Protein AF-A0A0A9EXY0-F1 (afdb_monomer_lite)

Sequence (105 aa):
MLKIFKNHDDDASILDDFDFYEEREKALQENKARQHQQHQPSSIVVEPKKPLAVPTDLVGHITKSFAQAVRLGEAKAVSPSAEKVPGGDSSIPVKPVEVKESGLS

InterPro domains:
  IPR045168 YTH domain containing protein [PTHR12357] (1-74)

Radius of gyration: 30.47 Å; chains: 1; bounding box: 77×57×63 Å

pLDDT: mean 70.16, std 22.27, range [31.17, 98.44]

Organism: Arundo donax (NCBI:txid35708)

Structure (mmCIF, N/CA/C/O backbone):
data_AF-A0A0A9EXY0-F1
#
_entry.id   AF-A0A0A9EXY0-F1
#
loop_
_atom_site.group_PDB
_atom_site.id
_atom_site.type_symbol
_atom_site.label_atom_id
_atom_site.label_alt_id
_atom_site.label_comp_id
_atom_site.label_asym_id
_atom_site.label_entity_id
_atom_site.label_seq_id
_atom_site.pdbx_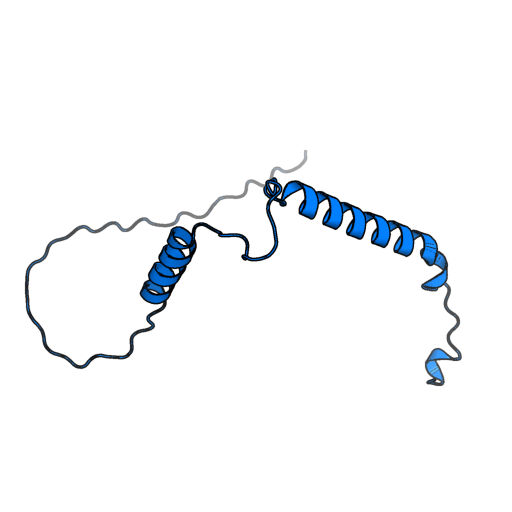PDB_ins_code
_atom_site.Cartn_x
_atom_site.Cartn_y
_atom_site.Cartn_z
_atom_site.occupancy
_atom_site.B_iso_or_equiv
_atom_site.auth_seq_id
_atom_site.auth_comp_id
_atom_site.auth_asym_id
_atom_site.auth_atom_id
_atom_site.pdbx_PDB_model_num
ATOM 1 N N . MET A 1 1 ? 12.772 -21.634 -6.472 1.00 81.31 1 MET A N 1
ATOM 2 C CA . MET A 1 1 ? 12.449 -20.413 -7.241 1.00 81.31 1 MET A CA 1
ATOM 3 C C . MET A 1 1 ? 12.268 -20.775 -8.701 1.00 81.31 1 MET A C 1
ATOM 5 O O . MET A 1 1 ? 13.142 -21.433 -9.258 1.00 81.31 1 MET A O 1
ATOM 9 N N . LEU A 1 2 ? 11.124 -20.422 -9.291 1.00 91.75 2 LEU A N 1
ATOM 10 C CA . LEU A 1 2 ? 10.851 -20.706 -10.702 1.00 91.75 2 LEU A CA 1
ATOM 11 C C . LEU A 1 2 ? 11.703 -19.792 -11.590 1.00 91.75 2 LEU A C 1
ATOM 13 O O . LEU A 1 2 ? 11.934 -18.636 -11.244 1.00 91.75 2 LEU A O 1
ATOM 17 N N . LYS A 1 3 ? 12.147 -20.305 -12.745 1.00 91.06 3 LYS A N 1
ATOM 18 C CA . LYS A 1 3 ? 12.988 -19.547 -13.693 1.00 91.06 3 LYS A CA 1
ATOM 19 C C . LYS A 1 3 ? 12.325 -18.245 -14.157 1.00 91.06 3 LYS A C 1
ATOM 21 O O . LYS A 1 3 ? 13.023 -17.263 -14.354 1.00 91.06 3 LYS A O 1
ATOM 26 N N . ILE A 1 4 ? 10.994 -18.240 -14.260 1.00 89.25 4 ILE A N 1
ATOM 27 C CA . ILE A 1 4 ? 10.200 -17.065 -14.642 1.00 89.25 4 ILE A CA 1
ATOM 28 C C . ILE A 1 4 ? 10.338 -15.899 -13.653 1.00 89.25 4 ILE A C 1
ATOM 30 O O . ILE A 1 4 ? 10.441 -14.768 -14.091 1.00 89.25 4 ILE A O 1
ATOM 34 N N . PHE A 1 5 ? 10.429 -16.166 -12.346 1.00 88.31 5 PHE A N 1
ATOM 35 C CA . PHE A 1 5 ? 10.607 -15.120 -11.330 1.00 88.31 5 PHE A CA 1
ATOM 36 C C . PHE A 1 5 ? 12.067 -14.700 -11.168 1.00 88.31 5 PHE A C 1
ATOM 38 O O . PHE A 1 5 ? 12.354 -13.643 -10.632 1.00 88.31 5 PHE A O 1
ATOM 45 N N . LYS A 1 6 ? 13.010 -15.553 -11.580 1.00 87.81 6 LYS A N 1
ATOM 46 C CA . LYS A 1 6 ? 14.443 -15.279 -11.427 1.00 87.81 6 LYS A CA 1
ATOM 47 C C . LYS A 1 6 ? 14.980 -14.329 -12.502 1.00 87.81 6 LYS A C 1
ATOM 49 O O . LYS A 1 6 ? 15.981 -13.668 -12.268 1.00 87.81 6 LYS A O 1
ATOM 54 N N . ASN A 1 7 ? 14.339 -14.316 -13.667 1.00 87.56 7 ASN A N 1
ATOM 55 C CA . ASN A 1 7 ? 14.767 -13.544 -14.831 1.00 87.56 7 ASN A CA 1
ATOM 56 C C . ASN A 1 7 ? 13.821 -12.364 -15.123 1.00 87.56 7 ASN A C 1
ATOM 58 O O . ASN A 1 7 ? 13.867 -11.823 -16.224 1.00 87.56 7 ASN A O 1
ATOM 62 N N . HIS A 1 8 ? 12.916 -12.040 -14.198 1.00 91.00 8 HIS A N 1
ATOM 63 C CA . HIS A 1 8 ? 12.029 -10.895 -14.339 1.00 91.00 8 HIS A CA 1
ATOM 64 C C . HIS A 1 8 ? 12.765 -9.647 -13.860 1.00 91.00 8 HIS A C 1
ATOM 66 O O . HIS A 1 8 ? 13.216 -9.620 -12.716 1.00 91.00 8 HIS A O 1
ATOM 72 N N . ASP A 1 9 ? 12.899 -8.658 -14.740 1.00 87.81 9 ASP A N 1
ATOM 73 C CA . ASP A 1 9 ? 13.231 -7.295 -14.336 1.00 87.81 9 ASP A CA 1
ATOM 74 C C . ASP A 1 9 ? 11.919 -6.583 -14.009 1.00 87.81 9 ASP A C 1
ATOM 76 O O . ASP A 1 9 ? 11.040 -6.470 -14.869 1.00 87.81 9 ASP A O 1
ATOM 80 N N . ASP A 1 10 ? 11.790 -6.175 -12.750 1.00 89.62 10 ASP A N 1
ATOM 81 C CA . ASP A 1 10 ? 10.644 -5.449 -12.219 1.00 89.62 10 ASP A CA 1
ATOM 82 C C . ASP A 1 10 ? 11.004 -3.967 -12.072 1.00 89.62 10 ASP A C 1
ATOM 84 O O . ASP A 1 10 ? 12.003 -3.626 -11.438 1.00 89.62 10 ASP A O 1
ATOM 88 N N . ASP A 1 11 ? 10.168 -3.085 -12.625 1.00 92.88 11 ASP A N 1
ATOM 89 C CA . ASP A 1 11 ? 10.319 -1.627 -12.486 1.00 92.88 11 ASP A CA 1
ATOM 90 C C . ASP A 1 11 ? 9.956 -1.131 -11.076 1.00 92.88 11 ASP A C 1
ATOM 92 O O . ASP A 1 11 ? 10.333 -0.028 -10.680 1.00 92.88 11 ASP A O 1
ATOM 96 N N . ALA A 1 12 ? 9.186 -1.932 -10.338 1.00 93.81 12 ALA A N 1
ATOM 97 C CA . ALA A 1 12 ? 8.736 -1.639 -8.990 1.00 93.81 12 ALA A CA 1
ATOM 98 C C . ALA A 1 12 ? 8.646 -2.924 -8.170 1.00 93.81 12 ALA A C 1
ATOM 100 O O . ALA A 1 12 ? 8.239 -3.984 -8.648 1.00 93.81 12 ALA A O 1
ATOM 101 N N . SER A 1 13 ? 8.983 -2.810 -6.900 1.00 94.12 13 SER A N 1
ATOM 102 C CA . SER A 1 13 ? 9.017 -3.888 -5.934 1.00 94.12 13 SER A CA 1
ATOM 103 C C . SER A 1 13 ? 8.279 -3.479 -4.665 1.00 94.12 13 SER A C 1
ATOM 105 O O . SER A 1 13 ? 8.129 -2.305 -4.340 1.00 94.12 13 SER A O 1
ATOM 107 N N . ILE A 1 14 ? 7.866 -4.469 -3.875 1.00 95.25 14 ILE A N 1
ATOM 108 C CA . ILE A 1 14 ? 7.261 -4.215 -2.560 1.00 95.25 14 ILE A CA 1
ATOM 109 C C . ILE A 1 14 ? 8.199 -3.461 -1.603 1.00 95.25 14 ILE A C 1
ATOM 111 O O . ILE A 1 14 ? 7.745 -2.874 -0.624 1.00 95.25 14 ILE A O 1
ATOM 115 N N . LEU A 1 15 ? 9.508 -3.511 -1.864 1.00 96.44 15 LEU A N 1
ATOM 116 C CA . LEU A 1 15 ? 10.510 -2.851 -1.037 1.00 96.44 15 LEU A CA 1
ATOM 117 C C . LEU A 1 15 ? 10.508 -1.335 -1.246 1.00 96.44 15 LEU A C 1
ATOM 119 O O . LEU A 1 15 ? 10.871 -0.618 -0.319 1.00 96.44 15 LEU A O 1
ATOM 123 N N . ASP A 1 16 ? 10.062 -0.858 -2.411 1.00 97.50 16 ASP A N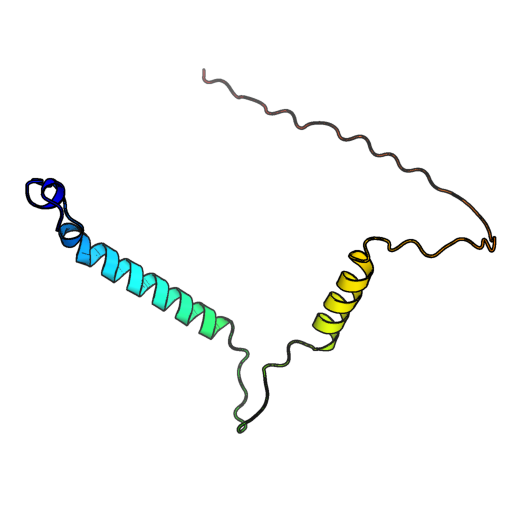 1
ATOM 124 C CA . ASP A 1 16 ? 10.023 0.573 -2.729 1.00 97.50 16 ASP A CA 1
ATOM 125 C C . ASP A 1 16 ? 8.986 1.321 -1.877 1.00 97.50 16 ASP A C 1
ATOM 127 O O . ASP A 1 16 ? 9.189 2.478 -1.521 1.00 97.50 16 ASP A O 1
ATOM 131 N N . ASP A 1 17 ? 7.919 0.630 -1.470 1.00 97.56 17 ASP A N 1
ATOM 132 C CA . ASP A 1 17 ? 6.820 1.177 -0.666 1.00 97.56 17 ASP A CA 1
ATOM 133 C C . ASP A 1 17 ? 6.859 0.705 0.801 1.00 97.56 17 ASP A C 1
ATOM 135 O O . ASP A 1 17 ? 5.846 0.757 1.505 1.00 97.56 17 ASP A O 1
ATOM 139 N N . PHE A 1 18 ? 7.998 0.195 1.284 1.00 98.19 18 PHE A N 1
ATOM 140 C CA . PHE A 1 18 ? 8.071 -0.427 2.612 1.00 98.19 18 PHE A CA 1
ATOM 141 C C . PHE A 1 18 ? 7.616 0.519 3.734 1.00 98.19 18 PHE A C 1
ATOM 143 O O . PHE A 1 18 ? 6.792 0.134 4.568 1.00 98.19 18 PHE A O 1
ATOM 150 N N . ASP A 1 19 ? 8.077 1.772 3.703 1.00 98.00 19 ASP A N 1
ATOM 151 C CA . ASP A 1 19 ? 7.713 2.795 4.689 1.00 98.00 19 ASP A CA 1
ATOM 152 C C . ASP A 1 19 ? 6.199 3.068 4.690 1.00 98.00 19 ASP A C 1
ATOM 154 O O . ASP A 1 19 ? 5.570 3.144 5.748 1.00 98.00 19 ASP A O 1
ATOM 158 N N . PHE A 1 20 ? 5.577 3.117 3.505 1.00 98.12 20 PHE A N 1
ATOM 159 C CA . PHE A 1 20 ? 4.133 3.316 3.369 1.00 98.12 20 PHE A CA 1
ATOM 160 C C . PHE A 1 20 ? 3.334 2.191 4.038 1.00 98.12 20 PHE A C 1
ATOM 162 O O . PHE A 1 20 ? 2.355 2.446 4.751 1.00 98.12 20 PHE A O 1
ATOM 169 N N . TYR A 1 21 ? 3.731 0.934 3.822 1.00 98.31 21 TYR A N 1
ATOM 170 C CA . TYR A 1 21 ? 3.050 -0.200 4.445 1.00 98.31 21 TYR A CA 1
ATOM 171 C C . TYR A 1 21 ? 3.266 -0.240 5.960 1.00 98.31 21 TYR A C 1
ATOM 173 O O . TYR A 1 21 ? 2.314 -0.536 6.688 1.00 98.31 21 TYR A O 1
ATOM 181 N N . GLU A 1 22 ? 4.459 0.107 6.444 1.00 98.12 22 GLU A N 1
ATOM 182 C CA . GLU A 1 22 ? 4.746 0.155 7.878 1.00 98.12 22 GLU A CA 1
ATOM 183 C C . GLU A 1 22 ? 3.895 1.217 8.596 1.00 98.12 22 GLU A C 1
ATOM 185 O O . GLU A 1 22 ? 3.249 0.933 9.611 1.00 98.12 22 GLU A O 1
ATOM 190 N N . GLU A 1 23 ? 3.833 2.437 8.058 1.00 98.44 23 GLU A N 1
ATOM 191 C CA . GLU A 1 23 ? 3.018 3.522 8.615 1.00 98.44 23 GLU A CA 1
ATOM 192 C C . GLU A 1 23 ? 1.529 3.174 8.618 1.00 98.44 23 GLU A C 1
ATOM 194 O O . GLU A 1 23 ? 0.825 3.371 9.617 1.00 98.44 23 GLU A O 1
ATOM 199 N N . ARG A 1 24 ? 1.043 2.594 7.517 1.00 98.00 24 ARG A N 1
ATOM 200 C CA . ARG A 1 24 ? -0.343 2.139 7.409 1.00 98.00 24 ARG A CA 1
ATOM 201 C C . ARG A 1 24 ? -0.671 1.080 8.458 1.00 98.00 24 ARG A C 1
ATOM 203 O O . ARG A 1 24 ? -1.762 1.115 9.036 1.00 98.00 24 ARG A O 1
ATOM 210 N N . GLU A 1 25 ? 0.237 0.142 8.712 1.00 98.06 25 GLU A N 1
ATOM 211 C CA . GLU A 1 25 ? 0.054 -0.868 9.750 1.00 98.06 25 GLU A CA 1
ATOM 212 C C . GLU A 1 25 ? -0.003 -0.236 11.146 1.00 98.06 25 GLU A C 1
ATOM 214 O O . GLU A 1 25 ? -0.934 -0.527 11.906 1.00 98.06 25 GLU A O 1
ATOM 219 N N . LYS A 1 26 ? 0.911 0.690 11.461 1.00 98.31 26 LYS A N 1
ATOM 220 C CA . LYS A 1 26 ? 0.901 1.439 12.729 1.00 98.31 26 LYS A CA 1
ATOM 221 C C . LYS A 1 26 ? -0.432 2.160 12.942 1.00 98.31 26 LYS A C 1
ATOM 223 O O . LYS A 1 26 ? -1.050 2.004 13.996 1.00 98.31 26 LYS A O 1
ATOM 228 N N . ALA A 1 27 ? -0.939 2.858 11.925 1.00 98.06 27 ALA A N 1
ATOM 229 C CA . ALA A 1 27 ? -2.221 3.559 11.998 1.00 98.06 27 ALA A CA 1
ATOM 230 C C . ALA A 1 27 ? -3.409 2.605 12.234 1.00 98.06 27 ALA A C 1
ATOM 232 O O . ALA A 1 27 ? -4.329 2.906 13.000 1.00 98.06 27 ALA A O 1
ATOM 233 N N . LEU A 1 28 ? -3.412 1.425 11.604 1.00 97.81 28 LEU A N 1
ATOM 234 C CA . LEU A 1 28 ? -4.443 0.409 11.836 1.00 97.81 28 LEU A CA 1
ATOM 235 C C . LEU A 1 28 ? -4.398 -0.133 13.269 1.00 97.81 28 LEU A C 1
ATOM 237 O O . LEU A 1 28 ? -5.451 -0.329 13.883 1.00 97.81 28 LEU A O 1
AT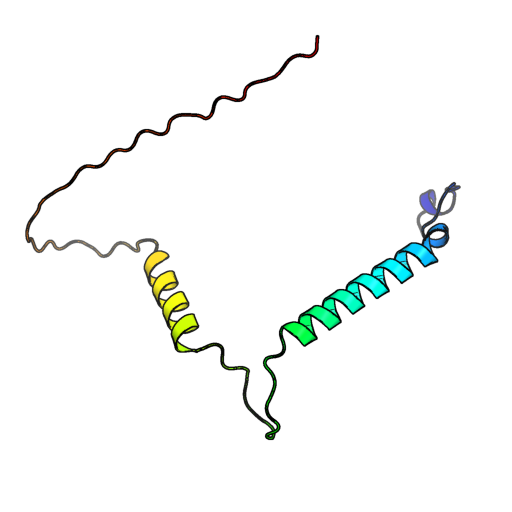OM 241 N N . GLN A 1 29 ? -3.204 -0.374 13.807 1.00 97.31 29 GLN A N 1
ATOM 242 C CA . GLN A 1 29 ? -3.023 -0.848 15.178 1.00 97.31 29 GLN A CA 1
ATOM 243 C C . GLN A 1 29 ? -3.437 0.213 16.205 1.00 97.31 29 GLN A C 1
ATOM 245 O O . GLN A 1 29 ? -4.168 -0.108 17.143 1.00 97.31 29 GLN A O 1
ATOM 250 N N . GLU A 1 30 ? -3.067 1.478 16.000 1.00 96.31 30 GLU A N 1
ATOM 251 C CA . GLU A 1 30 ? -3.481 2.591 16.860 1.00 96.31 30 GLU A CA 1
ATOM 252 C C . GLU A 1 30 ? -5.006 2.753 16.873 1.00 96.31 30 GLU A C 1
ATOM 254 O O . GLU A 1 30 ? -5.621 2.843 17.937 1.00 96.31 30 GLU A O 1
ATOM 259 N N . ASN A 1 31 ? -5.647 2.722 15.703 1.00 95.94 31 ASN A N 1
ATOM 260 C CA . ASN A 1 31 ? -7.101 2.825 15.604 1.00 95.94 31 ASN A CA 1
ATOM 261 C C . ASN A 1 31 ? -7.808 1.681 16.334 1.00 95.94 31 ASN A C 1
ATOM 263 O O . ASN A 1 31 ? -8.776 1.919 17.061 1.00 95.94 31 ASN A O 1
ATOM 267 N N . LYS A 1 32 ? -7.298 0.450 16.204 1.00 95.12 32 LYS A N 1
ATOM 268 C CA . LYS A 1 32 ? -7.786 -0.686 16.992 1.00 95.12 32 LYS A CA 1
ATOM 269 C C . LYS A 1 32 ? -7.581 -0.441 18.486 1.00 95.12 32 LYS A C 1
ATOM 271 O O . LYS A 1 32 ? -8.511 -0.673 19.252 1.00 95.12 32 LYS A O 1
ATOM 276 N N . ALA A 1 33 ? -6.416 0.036 18.924 1.00 92.38 33 ALA A N 1
ATOM 277 C CA . ALA A 1 33 ? -6.141 0.304 20.337 1.00 92.38 33 ALA A CA 1
ATOM 278 C C . ALA A 1 33 ? -7.081 1.376 20.918 1.00 92.38 33 ALA A C 1
ATOM 280 O O . ALA 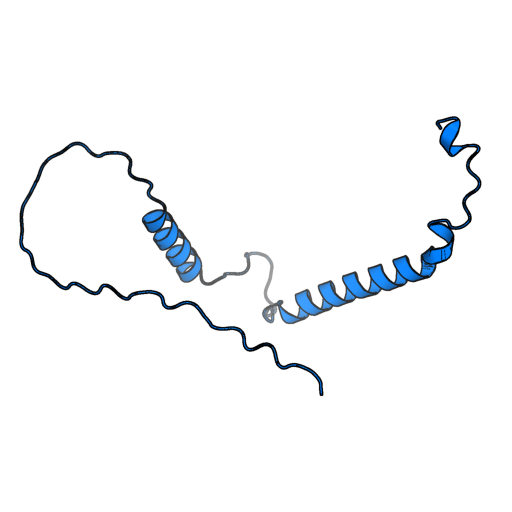A 1 33 ? -7.631 1.193 22.006 1.00 92.38 33 ALA A O 1
ATOM 281 N N . ARG A 1 34 ? -7.338 2.452 20.167 1.00 91.62 34 ARG A N 1
ATOM 282 C CA . ARG A 1 34 ? -8.283 3.513 20.543 1.00 91.62 34 ARG A CA 1
ATOM 283 C C . ARG A 1 34 ? -9.715 3.000 20.655 1.00 91.62 34 ARG A C 1
ATOM 285 O O . ARG A 1 34 ? -10.380 3.304 21.641 1.00 91.62 34 ARG A O 1
ATOM 292 N N . GLN A 1 35 ? -10.174 2.185 19.704 1.00 88.62 35 GLN A N 1
ATOM 293 C CA . GLN A 1 35 ? -11.497 1.557 19.787 1.00 88.62 35 GLN A CA 1
ATOM 294 C C . GLN A 1 35 ? -11.608 0.644 21.010 1.00 88.62 35 GLN A C 1
ATOM 296 O O . GLN A 1 35 ? -12.597 0.718 21.731 1.00 88.62 35 GLN A O 1
ATOM 301 N N . HIS A 1 36 ? -10.584 -0.161 21.310 1.00 80.69 36 HIS A N 1
ATOM 302 C CA . HIS A 1 36 ? -10.601 -0.986 22.517 1.00 80.69 36 HIS A CA 1
ATOM 303 C C . HIS A 1 36 ? -10.673 -0.140 23.788 1.00 80.69 36 HIS A C 1
ATOM 305 O O . HIS A 1 36 ? -11.424 -0.511 24.676 1.00 80.69 36 HIS A O 1
ATOM 311 N N . GLN A 1 37 ? -9.964 0.992 23.879 1.00 78.44 37 GLN A N 1
ATOM 312 C CA . GLN A 1 37 ? -10.074 1.899 25.031 1.00 78.44 37 GLN A CA 1
ATOM 313 C C . GLN A 1 37 ? -11.456 2.556 25.137 1.00 78.44 37 GLN A C 1
ATOM 315 O O . GLN A 1 37 ? -11.988 2.667 26.235 1.00 78.44 37 GLN A O 1
ATOM 320 N N . GLN A 1 38 ? -12.063 2.948 24.014 1.00 75.38 38 GLN A N 1
ATOM 321 C CA . GLN A 1 38 ? -13.413 3.523 23.991 1.00 75.38 38 GLN A CA 1
ATOM 322 C C . GLN A 1 38 ? -14.506 2.496 24.318 1.00 75.38 38 GLN A C 1
ATOM 324 O O . GLN A 1 38 ? -15.557 2.861 24.834 1.00 75.38 38 GLN A O 1
ATOM 329 N N . HIS A 1 39 ? -14.258 1.219 24.024 1.00 63.69 39 HIS A N 1
ATOM 330 C CA . HIS A 1 39 ? -15.176 0.112 24.279 1.00 63.69 39 HIS A CA 1
ATOM 331 C C . HIS A 1 39 ? -14.834 -0.669 25.556 1.00 63.69 39 HIS A C 1
ATOM 333 O O . HIS A 1 39 ? -15.538 -1.629 25.866 1.00 63.69 39 HIS A O 1
ATOM 339 N N . GLN A 1 40 ? -13.799 -0.281 26.316 1.00 56.69 40 GLN A N 1
ATOM 340 C CA . GLN A 1 40 ? -13.659 -0.757 27.688 1.00 56.69 40 GLN A CA 1
ATOM 341 C C . GLN A 1 40 ? -14.754 -0.072 28.516 1.00 56.69 40 GLN A C 1
ATOM 343 O O . GLN A 1 40 ? -14.674 1.142 28.726 1.00 56.69 40 GLN A O 1
ATOM 348 N N . PRO A 1 41 ? -15.769 -0.791 29.032 1.00 52.25 41 PRO A N 1
ATOM 349 C CA . PRO A 1 41 ? -16.516 -0.250 30.152 1.00 52.25 41 PRO A CA 1
ATOM 350 C C . PRO A 1 41 ? -15.495 -0.017 31.259 1.00 52.25 41 PRO A C 1
ATOM 352 O O . PRO A 1 41 ? -14.683 -0.898 31.537 1.00 52.25 41 PRO A O 1
ATOM 355 N N . SER A 1 42 ? -15.500 1.178 31.845 1.00 53.69 42 SER A N 1
ATOM 356 C CA . SER A 1 42 ? -14.678 1.540 32.995 1.00 53.69 42 SER A CA 1
ATOM 357 C C . SER A 1 42 ? -14.717 0.418 34.036 1.00 53.69 42 SER A C 1
ATOM 359 O O . SER A 1 42 ? -15.672 0.295 34.805 1.00 53.69 42 SER A O 1
ATOM 361 N N . SER A 1 43 ? -13.701 -0.440 34.011 1.00 46.84 43 SER A N 1
ATOM 362 C CA . SER A 1 43 ? -13.546 -1.543 34.942 1.00 46.84 43 SER A CA 1
ATOM 363 C C . SER A 1 43 ? -13.133 -0.937 36.268 1.00 46.84 43 SER A C 1
ATOM 365 O O . SER A 1 43 ? -11.970 -0.603 36.485 1.00 46.84 43 SER A O 1
ATOM 367 N N . ILE A 1 44 ? -14.123 -0.783 37.141 1.00 45.38 44 ILE A N 1
ATOM 368 C CA . ILE A 1 44 ? -13.954 -0.659 38.582 1.00 45.38 44 ILE A CA 1
ATOM 369 C C . ILE A 1 44 ? -12.876 -1.656 39.030 1.00 45.38 44 ILE A C 1
ATOM 371 O O . ILE A 1 44 ? -12.917 -2.837 38.689 1.00 45.38 44 ILE A O 1
ATOM 375 N N . VAL A 1 45 ? -11.899 -1.149 39.779 1.00 46.75 45 VAL A N 1
ATOM 376 C CA . VAL A 1 45 ? -10.890 -1.919 40.509 1.00 46.75 45 VAL A CA 1
ATOM 377 C C . VAL A 1 45 ? -11.589 -2.939 41.410 1.00 46.75 45 VAL A C 1
ATOM 379 O O . VAL A 1 45 ? -12.042 -2.544 42.473 1.00 46.75 45 VAL A O 1
ATOM 382 N N . VAL A 1 46 ? -11.665 -4.216 41.022 1.00 45.56 46 VAL A N 1
ATOM 383 C CA . VAL A 1 46 ? -11.789 -5.381 41.924 1.00 45.56 46 VAL A CA 1
ATOM 384 C C . VAL A 1 46 ? -11.318 -6.633 41.162 1.00 45.56 46 VAL A C 1
ATOM 386 O O . VAL A 1 46 ? -11.928 -6.970 40.160 1.00 45.56 46 VAL A O 1
ATOM 389 N N . GLU A 1 47 ? -10.235 -7.263 41.642 1.00 40.00 47 GLU A N 1
ATOM 390 C CA . GLU A 1 47 ? -9.946 -8.721 41.751 1.00 40.00 47 GLU A CA 1
ATOM 391 C C . GLU A 1 47 ? -10.378 -9.751 40.648 1.00 40.00 47 GLU A C 1
ATOM 393 O O . GLU A 1 47 ? -11.327 -9.559 39.895 1.00 40.00 47 GLU A O 1
ATOM 398 N N . PRO A 1 48 ? -9.699 -10.916 40.531 1.00 53.75 48 PRO A N 1
ATOM 399 C CA . PRO A 1 48 ? -9.840 -11.851 39.410 1.00 53.75 48 PRO A CA 1
ATOM 400 C C . PRO A 1 48 ? -11.160 -12.656 39.396 1.00 53.75 48 PRO A C 1
ATOM 402 O O . PRO A 1 48 ? -11.640 -13.112 40.431 1.00 53.75 48 PRO A O 1
ATOM 405 N N . LYS A 1 49 ? -11.631 -12.978 38.172 1.00 48.88 49 LYS A N 1
ATOM 406 C CA . LYS A 1 49 ? -12.935 -13.570 37.753 1.00 48.88 49 LYS A CA 1
ATOM 407 C C . LYS A 1 49 ? -14.031 -12.496 37.737 1.00 48.88 49 LYS A C 1
ATOM 409 O O . LYS A 1 49 ? -14.360 -11.974 38.790 1.00 48.88 49 LYS A O 1
ATOM 414 N N . LYS A 1 50 ? -14.692 -12.158 36.615 1.00 45.34 50 LYS A N 1
ATOM 415 C CA . LYS A 1 50 ? -15.631 -12.960 35.778 1.00 45.34 50 LYS A CA 1
ATOM 416 C C . LYS A 1 50 ? -15.826 -12.244 34.412 1.00 45.34 50 LYS A C 1
ATOM 418 O O . LYS A 1 50 ? -15.575 -11.044 34.353 1.00 45.34 50 LYS A O 1
ATOM 423 N N . PRO A 1 51 ? -16.277 -12.918 33.334 1.00 46.75 51 PRO A N 1
ATOM 424 C CA . PRO A 1 51 ? -16.471 -12.289 32.025 1.00 46.75 51 PRO A CA 1
ATOM 425 C C . PRO A 1 51 ? -17.482 -11.142 32.062 1.00 46.75 51 PRO A C 1
ATOM 427 O O . PRO A 1 51 ? -18.522 -11.246 32.711 1.00 46.75 51 PRO A O 1
ATOM 430 N N . LEU A 1 52 ? -17.146 -10.088 31.318 1.00 49.03 52 LEU A N 1
ATOM 431 C CA . LEU A 1 52 ? -17.963 -8.932 30.974 1.00 49.03 52 LEU A CA 1
ATOM 432 C C . LEU A 1 52 ? -19.421 -9.337 30.708 1.00 49.03 52 LEU A C 1
ATOM 434 O O . LEU A 1 52 ? -19.747 -9.904 29.664 1.00 49.03 52 LEU A O 1
ATOM 438 N N . ALA A 1 53 ? -20.289 -9.060 31.680 1.00 55.41 53 ALA A N 1
ATOM 439 C CA . ALA A 1 53 ? -21.715 -9.301 31.576 1.00 55.41 53 ALA A CA 1
ATOM 440 C C . ALA A 1 53 ? -22.324 -8.263 30.626 1.00 55.41 53 ALA A C 1
ATOM 442 O O . ALA A 1 53 ? -22.795 -7.207 31.044 1.00 55.41 53 ALA A O 1
ATOM 443 N N . VAL A 1 54 ? -22.355 -8.588 29.331 1.00 61.53 54 VAL A N 1
ATOM 444 C CA . VAL A 1 54 ? -23.494 -8.178 28.496 1.00 61.53 54 VAL A CA 1
ATOM 445 C C . VAL A 1 54 ? -24.742 -8.528 29.310 1.00 61.53 54 VAL A C 1
ATOM 447 O O . VAL A 1 54 ? -24.736 -9.628 29.868 1.00 61.53 54 VAL A O 1
ATOM 450 N N . PRO A 1 55 ? -25.767 -7.661 29.450 1.00 63.16 55 PRO A N 1
ATOM 451 C CA . PRO A 1 55 ? -26.970 -8.027 30.187 1.00 63.16 55 PRO A CA 1
ATOM 452 C C . PRO A 1 55 ? -27.465 -9.356 29.622 1.00 63.16 55 PRO A C 1
ATOM 454 O O . PRO A 1 55 ? -27.931 -9.429 28.484 1.00 63.16 55 PRO A O 1
ATOM 457 N N . THR A 1 56 ? -27.253 -10.430 30.384 1.00 62.09 56 THR A N 1
ATOM 458 C CA . THR A 1 56 ? -27.420 -11.814 29.929 1.00 62.09 56 THR A CA 1
ATOM 459 C C . THR A 1 56 ? -28.863 -12.043 29.506 1.00 62.09 56 THR A C 1
ATOM 461 O O . THR A 1 56 ? -29.137 -12.840 28.614 1.00 62.09 56 THR A O 1
ATOM 464 N N . ASP A 1 57 ? -29.765 -11.258 30.093 1.00 71.81 57 ASP A N 1
ATOM 465 C CA . ASP A 1 57 ? -31.167 -11.140 29.730 1.00 71.81 57 ASP A CA 1
ATOM 466 C C . ASP A 1 57 ? -31.388 -10.673 28.294 1.00 71.81 57 ASP A C 1
ATOM 468 O O . ASP A 1 57 ? -32.209 -11.258 27.592 1.00 71.81 57 ASP A O 1
ATOM 472 N N . LEU A 1 58 ? -30.647 -9.671 27.814 1.00 82.81 58 LEU A N 1
ATOM 473 C CA . LEU A 1 58 ? -30.821 -9.160 26.456 1.00 82.81 58 LEU A CA 1
ATOM 474 C C . LEU A 1 58 ? -30.300 -10.161 25.425 1.00 82.81 58 LEU A C 1
ATOM 476 O O . LEU A 1 58 ? -30.996 -10.469 24.460 1.00 82.81 58 LEU A O 1
ATOM 480 N N . VAL A 1 59 ? -29.111 -10.728 25.649 1.00 86.19 59 VAL A N 1
ATOM 481 C CA . VAL A 1 59 ? -28.556 -11.774 24.771 1.00 86.19 59 VAL A CA 1
ATOM 482 C C . VAL A 1 59 ? -29.439 -13.017 24.802 1.00 86.19 59 VAL A C 1
ATOM 484 O O . VAL A 1 59 ? -29.719 -13.595 23.755 1.00 86.19 59 VAL A O 1
ATOM 487 N N . GLY A 1 60 ? -29.939 -13.403 25.976 1.00 88.44 60 GLY A N 1
ATOM 488 C CA . GLY A 1 60 ? -30.876 -14.509 26.136 1.00 88.44 60 GLY A CA 1
ATOM 489 C C . GLY A 1 60 ? -32.198 -14.257 25.413 1.00 88.44 60 GLY A C 1
ATOM 490 O O . GLY A 1 60 ? -32.706 -15.159 24.752 1.00 88.44 60 GLY A O 1
ATOM 491 N N . HIS A 1 61 ? -32.730 -13.036 25.474 1.00 87.94 61 HIS A N 1
ATOM 492 C CA . HIS A 1 61 ? -33.937 -12.642 24.752 1.00 87.94 61 HIS A CA 1
ATOM 493 C C . HIS A 1 61 ? -33.724 -12.665 23.235 1.00 87.94 61 HIS A C 1
ATOM 495 O O . HIS A 1 61 ? -34.528 -13.258 22.520 1.00 87.94 61 HIS A O 1
ATOM 501 N N . ILE A 1 62 ? -32.621 -12.093 22.743 1.00 92.06 62 ILE A N 1
ATOM 502 C CA . ILE A 1 62 ? -32.265 -12.114 21.318 1.00 92.06 62 ILE A CA 1
ATOM 503 C C . ILE A 1 62 ? -32.087 -13.559 20.841 1.00 92.06 62 ILE A C 1
ATOM 505 O O . ILE A 1 62 ? -32.641 -13.935 19.814 1.00 92.06 62 ILE A O 1
ATOM 509 N N . THR A 1 63 ? -31.392 -14.393 21.615 1.00 91.88 63 THR A N 1
ATOM 510 C CA . THR A 1 63 ? -31.147 -15.805 21.281 1.00 91.88 63 THR A CA 1
ATOM 511 C C . THR A 1 63 ? -32.448 -16.609 21.251 1.00 91.88 63 THR A C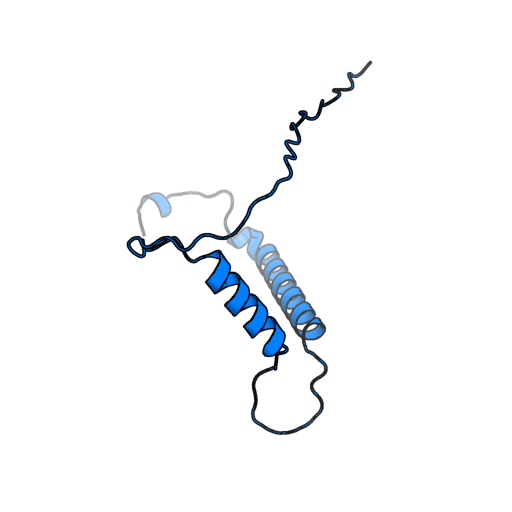 1
ATOM 513 O O . THR A 1 63 ? -32.667 -17.380 20.320 1.00 91.88 63 THR A O 1
ATOM 516 N N . LYS A 1 64 ? -33.343 -16.412 22.230 1.00 91.31 64 LYS A N 1
ATOM 517 C CA . LYS A 1 64 ? -34.664 -17.065 22.272 1.00 91.31 64 LYS A CA 1
ATOM 518 C C . LYS A 1 64 ? -35.562 -16.605 21.122 1.00 91.31 64 LYS A C 1
ATOM 520 O O . LYS A 1 64 ? -36.164 -17.447 20.463 1.00 91.31 64 LYS A O 1
ATOM 525 N N . SER A 1 65 ? -35.617 -15.296 20.869 1.00 92.50 65 SER A N 1
ATOM 526 C CA . SER A 1 65 ? -36.389 -14.696 19.774 1.00 92.50 65 SER A CA 1
ATOM 527 C C . SER A 1 65 ? -35.910 -15.208 18.414 1.00 92.50 65 SER A C 1
ATOM 529 O O . SER A 1 65 ? -36.707 -15.661 17.595 1.00 92.50 65 SER A O 1
ATOM 531 N N . PHE A 1 66 ? -34.592 -15.259 18.213 1.00 92.88 66 PHE A N 1
ATOM 532 C CA . PHE A 1 66 ? -33.989 -15.817 17.010 1.00 92.88 66 PHE A CA 1
ATOM 533 C C . PHE A 1 66 ? -34.302 -17.306 16.854 1.00 92.88 66 PHE A C 1
ATOM 535 O O . PHE A 1 66 ? -34.794 -17.706 15.805 1.00 92.88 66 PHE A O 1
ATOM 542 N N . ALA A 1 67 ? -34.101 -18.117 17.899 1.00 90.00 67 ALA A N 1
ATOM 543 C CA . ALA A 1 67 ? -34.403 -19.549 17.872 1.00 90.00 67 ALA A CA 1
ATOM 544 C C . ALA A 1 67 ? -35.875 -19.835 17.539 1.00 90.00 67 ALA A C 1
ATOM 546 O O . ALA A 1 67 ? -36.162 -20.819 16.864 1.00 90.00 67 ALA A O 1
ATOM 547 N N . GLN A 1 68 ? -36.797 -18.979 17.991 1.00 85.19 68 GLN A N 1
ATOM 548 C CA . GLN A 1 68 ? -38.213 -19.048 17.639 1.00 85.19 68 GLN A CA 1
ATOM 549 C C . GLN A 1 68 ? -38.458 -18.670 16.171 1.00 85.19 68 GLN A C 1
ATOM 551 O O . GLN A 1 68 ? -39.199 -19.375 15.490 1.00 85.19 68 GLN A O 1
ATOM 556 N N . ALA A 1 69 ? -37.831 -17.599 15.679 1.00 87.12 69 ALA A N 1
ATOM 557 C CA . ALA A 1 69 ? -37.987 -17.122 14.305 1.00 87.12 69 ALA A CA 1
ATOM 558 C C . ALA A 1 69 ? -37.396 -18.081 13.257 1.00 87.12 69 ALA A C 1
ATOM 560 O O . ALA A 1 69 ? -37.945 -18.208 12.166 1.00 87.12 69 ALA A O 1
ATOM 561 N N . VAL A 1 70 ? -36.300 -18.775 13.582 1.00 84.56 70 VAL A N 1
ATOM 562 C CA . VAL A 1 70 ? -35.602 -19.688 12.657 1.00 84.56 70 VAL A CA 1
ATOM 563 C C . VAL A 1 70 ? -36.059 -21.140 12.746 1.00 84.56 70 VAL A C 1
ATOM 565 O O . VAL A 1 70 ? -35.427 -22.004 12.139 1.00 84.56 70 VAL A O 1
ATOM 568 N N . ARG A 1 71 ? -37.146 -21.446 13.470 1.00 80.81 71 ARG A N 1
ATOM 569 C CA . ARG A 1 71 ? -37.777 -22.770 13.383 1.00 80.81 71 ARG A CA 1
ATOM 570 C C . ARG A 1 71 ? -38.357 -22.964 11.983 1.00 80.81 71 ARG A C 1
ATOM 572 O O . ARG A 1 71 ? -39.528 -22.702 11.732 1.00 80.81 71 ARG A O 1
ATOM 579 N N . LEU A 1 72 ? -37.505 -23.428 11.076 1.00 56.22 72 LEU A N 1
ATOM 580 C CA . LEU A 1 72 ? -37.870 -23.939 9.768 1.00 56.22 72 LEU A CA 1
ATOM 581 C C . LEU A 1 72 ? -38.677 -25.215 10.013 1.00 56.22 72 LEU A C 1
ATOM 583 O O . LEU A 1 72 ? -38.167 -26.168 10.594 1.00 56.22 7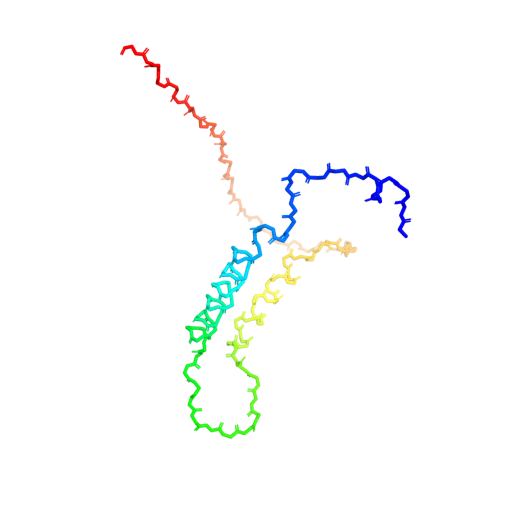2 LEU A O 1
ATOM 587 N N . GLY A 1 73 ? -39.969 -25.158 9.690 1.00 58.44 73 GLY A N 1
ATOM 588 C CA . GLY A 1 73 ? -40.967 -26.141 10.090 1.00 58.44 73 GLY A CA 1
ATOM 589 C C . GLY A 1 73 ? -40.540 -27.589 9.862 1.00 58.44 73 GLY A C 1
ATOM 590 O O . GLY A 1 73 ? -40.514 -28.069 8.733 1.00 58.44 73 GLY A O 1
ATOM 591 N N . GLU A 1 74 ? -40.314 -28.307 10.957 1.00 54.03 74 GLU A N 1
ATOM 592 C CA . GLU A 1 74 ? -40.448 -29.755 10.967 1.00 54.03 74 GLU A CA 1
ATOM 593 C C . GLU A 1 74 ? -41.931 -30.053 11.175 1.00 54.03 74 GLU A C 1
ATOM 595 O O . GLU A 1 74 ? -42.531 -29.683 12.190 1.00 54.03 74 GLU A O 1
ATOM 600 N N . ALA A 1 75 ? -42.542 -30.634 10.145 1.00 51.81 75 ALA A N 1
ATOM 601 C CA . ALA A 1 75 ? -43.954 -30.959 10.085 1.00 51.81 75 ALA A CA 1
ATOM 602 C C . ALA A 1 75 ? -44.386 -31.773 11.314 1.00 51.81 75 ALA A C 1
ATOM 604 O O . ALA A 1 75 ? -44.158 -32.981 11.394 1.00 51.81 75 ALA A O 1
ATOM 605 N N . LYS A 1 76 ? -45.072 -31.127 12.262 1.00 42.97 76 LYS A N 1
ATOM 606 C CA . LYS A 1 76 ? -45.869 -31.853 13.245 1.00 42.97 76 LYS A CA 1
ATOM 607 C C . LYS A 1 76 ? -47.172 -32.249 12.565 1.00 42.97 76 LYS A C 1
ATOM 609 O O . LYS A 1 76 ? -47.966 -31.394 12.177 1.00 42.97 76 LYS A O 1
ATOM 614 N N . ALA A 1 77 ? -47.335 -33.557 12.403 1.00 44.72 77 ALA A N 1
ATOM 615 C CA . ALA A 1 77 ? -48.545 -34.185 11.914 1.00 44.72 77 ALA A CA 1
ATOM 616 C C . ALA A 1 77 ? -49.809 -33.618 12.589 1.00 44.72 77 ALA A C 1
ATOM 618 O O . ALA A 1 77 ? -49.827 -33.264 13.769 1.00 44.72 77 ALA A O 1
ATOM 619 N N . VAL A 1 78 ? -50.838 -33.547 11.753 1.00 40.91 78 VAL A N 1
ATOM 620 C CA . VAL A 1 78 ? -52.192 -33.030 11.936 1.00 40.91 78 VAL A CA 1
ATOM 621 C C . VAL A 1 78 ? -52.866 -33.388 13.271 1.00 40.91 78 VAL A C 1
ATOM 623 O O . VAL A 1 78 ? -52.925 -34.546 13.669 1.00 40.91 78 VAL A O 1
ATOM 626 N N . SER A 1 79 ? -53.487 -32.387 13.898 1.00 41.16 79 SER A N 1
ATOM 627 C CA . SER A 1 79 ? -54.826 -32.503 14.497 1.00 41.16 79 SER A CA 1
ATOM 628 C C . SER A 1 79 ? -55.384 -31.091 14.748 1.00 41.16 79 SER A C 1
ATOM 630 O O . SER A 1 79 ? -54.712 -30.308 15.425 1.00 41.16 79 SER A O 1
ATOM 632 N N . PRO A 1 80 ? -56.563 -30.732 14.206 1.00 47.78 80 PRO A N 1
ATOM 633 C CA . PRO A 1 80 ? -57.094 -29.377 14.273 1.00 47.78 80 PRO A CA 1
ATOM 634 C C . PRO A 1 80 ? -57.919 -29.186 15.549 1.00 47.78 80 PRO A C 1
ATOM 636 O O . PRO A 1 80 ? -58.786 -29.999 15.856 1.00 47.78 80 PRO A O 1
ATOM 639 N N . SER A 1 81 ? -57.698 -28.084 16.264 1.00 35.03 81 SER A N 1
ATOM 640 C CA . SER A 1 81 ? -58.674 -27.576 17.227 1.00 35.03 81 SER A CA 1
ATOM 641 C C . SER A 1 81 ? -58.942 -26.120 16.896 1.00 35.03 81 SER A C 1
ATOM 643 O O . SER A 1 81 ? -58.055 -25.272 16.969 1.00 35.03 81 SER A O 1
ATOM 645 N N . ALA A 1 82 ? -60.165 -25.892 16.435 1.00 42.38 82 ALA A N 1
ATOM 646 C CA . ALA A 1 82 ? -60.723 -24.611 16.058 1.00 42.38 82 ALA A CA 1
ATOM 647 C C . ALA A 1 82 ? -60.701 -23.620 17.227 1.00 42.38 82 ALA A C 1
ATOM 649 O O . ALA A 1 82 ? -61.052 -24.017 18.329 1.00 42.38 82 ALA A O 1
ATOM 650 N N . GLU A 1 83 ? -60.389 -22.346 16.958 1.00 35.72 83 GLU A N 1
ATOM 651 C CA . GLU A 1 83 ? -61.279 -21.230 17.309 1.00 35.72 83 GLU A CA 1
ATOM 652 C C . GLU A 1 83 ? -60.849 -19.913 16.610 1.00 35.72 83 GLU A C 1
ATOM 654 O O . GLU A 1 83 ? -59.808 -19.339 16.902 1.00 35.72 83 GLU A O 1
ATOM 659 N N . LYS A 1 84 ? -61.710 -19.457 15.684 1.00 38.84 84 LYS A N 1
ATOM 660 C CA . LYS A 1 84 ? -62.194 -18.067 15.507 1.00 38.84 84 LYS A CA 1
ATOM 661 C C . LYS A 1 84 ? -61.258 -16.945 14.973 1.00 38.84 84 LYS A C 1
ATOM 663 O O . LYS A 1 84 ? -60.624 -16.203 15.709 1.00 38.84 84 LYS A O 1
ATOM 668 N N . VAL A 1 85 ? -61.341 -16.794 13.641 1.00 38.38 85 VAL A N 1
ATOM 669 C CA . VAL A 1 85 ? -61.405 -15.585 12.753 1.00 38.38 85 VAL A CA 1
ATOM 670 C C . VAL A 1 85 ? -61.993 -14.318 13.437 1.00 38.38 85 VAL A C 1
ATOM 672 O O . VAL A 1 85 ? -62.799 -14.532 14.346 1.00 38.38 85 VAL A O 1
ATOM 675 N N . PRO A 1 86 ? -61.767 -13.031 13.020 1.00 46.09 86 PRO A N 1
ATOM 676 C CA . PRO A 1 86 ? -61.278 -12.460 11.732 1.00 46.09 86 PRO A CA 1
ATOM 677 C C . PRO A 1 86 ? -60.101 -11.461 11.895 1.00 46.09 86 PRO A C 1
ATOM 679 O O . PRO A 1 86 ? -59.847 -10.970 12.981 1.00 46.09 86 PRO A O 1
ATOM 682 N N . GLY A 1 87 ? -59.282 -11.135 10.896 1.00 31.17 87 GLY A N 1
ATOM 683 C CA . GLY A 1 87 ? -59.606 -10.484 9.623 1.00 31.17 87 GLY A CA 1
ATOM 684 C C . GLY A 1 87 ? -58.815 -9.168 9.545 1.00 31.17 87 GLY A C 1
ATOM 685 O O . GLY A 1 87 ? -58.652 -8.497 10.560 1.00 31.17 87 GLY A O 1
ATOM 686 N N . GLY A 1 88 ? -58.300 -8.809 8.370 1.00 35.75 88 GLY A N 1
ATOM 687 C CA . GLY A 1 88 ? -57.632 -7.518 8.179 1.00 35.75 88 GLY A CA 1
ATOM 688 C C . GLY A 1 88 ? -56.554 -7.555 7.111 1.00 35.75 88 GLY A C 1
ATOM 689 O O . GLY A 1 88 ? -55.371 -7.643 7.415 1.00 35.75 88 GLY A O 1
ATOM 690 N N . ASP A 1 89 ? -57.007 -7.502 5.865 1.00 43.84 89 ASP A N 1
ATOM 691 C CA . ASP A 1 89 ? -56.221 -7.220 4.669 1.00 43.84 89 ASP A CA 1
ATOM 692 C C . ASP A 1 89 ? -55.372 -5.946 4.848 1.00 43.84 89 ASP A C 1
ATOM 694 O O . ASP A 1 89 ? -55.883 -4.921 5.303 1.00 43.84 89 ASP A O 1
ATOM 698 N N . SER A 1 90 ? -54.099 -5.974 4.454 1.00 47.62 90 SER A N 1
ATOM 699 C CA . SER A 1 90 ? -53.398 -4.748 4.059 1.00 47.62 90 SER A CA 1
ATOM 700 C C . SER A 1 90 ? -52.288 -5.082 3.073 1.00 47.62 90 SER A C 1
ATOM 702 O O . SER A 1 90 ? -51.121 -5.285 3.407 1.00 47.62 90 SER A O 1
ATOM 704 N N . SER A 1 91 ? -52.712 -5.171 1.819 1.00 52.69 91 SER A N 1
ATOM 705 C CA . SER A 1 91 ? -51.863 -5.051 0.647 1.00 52.69 91 SER A CA 1
ATOM 706 C C . SER A 1 91 ? -51.320 -3.618 0.573 1.00 52.69 91 SER A C 1
ATOM 708 O O . SER A 1 91 ? -52.103 -2.670 0.508 1.00 52.69 91 SER A O 1
ATOM 710 N N . ILE A 1 92 ? -49.995 -3.438 0.565 1.00 50.97 92 ILE A N 1
ATOM 711 C CA . ILE A 1 92 ? -49.380 -2.161 0.171 1.00 50.97 92 ILE A CA 1
ATOM 712 C C . ILE A 1 92 ? -48.561 -2.398 -1.107 1.00 50.97 92 ILE A C 1
ATOM 714 O O . ILE A 1 92 ? -47.585 -3.150 -1.074 1.00 50.97 92 ILE A O 1
ATOM 718 N N . PRO A 1 93 ? -48.932 -1.770 -2.239 1.00 45.06 93 PRO A N 1
ATOM 719 C CA . PRO A 1 93 ? -48.202 -1.884 -3.493 1.00 45.06 93 PRO A CA 1
ATOM 720 C C . PRO A 1 93 ? -46.920 -1.041 -3.465 1.00 45.06 93 PRO A C 1
ATOM 722 O O . PRO A 1 93 ? -46.936 0.148 -3.144 1.00 45.06 93 PRO A O 1
ATOM 725 N N . VAL A 1 94 ? -45.806 -1.663 -3.853 1.00 47.00 94 VAL A N 1
ATOM 726 C CA . VAL A 1 94 ? -44.505 -1.015 -4.063 1.00 47.00 94 VAL A CA 1
ATOM 727 C C . VAL A 1 94 ? -44.575 -0.141 -5.320 1.00 47.00 94 VAL A C 1
ATOM 729 O O . VAL A 1 94 ? -44.874 -0.643 -6.402 1.00 47.00 94 VAL A O 1
ATOM 732 N N . LYS A 1 95 ? -44.280 1.160 -5.198 1.00 60.72 95 LYS A N 1
ATOM 733 C CA . LYS A 1 95 ? -44.008 2.039 -6.350 1.00 60.72 95 LYS A CA 1
ATOM 734 C C . LYS A 1 95 ? -42.487 2.189 -6.537 1.00 60.72 95 LYS A C 1
ATOM 736 O O . LYS A 1 95 ? -41.807 2.417 -5.535 1.00 60.72 95 LYS A O 1
ATOM 741 N N . PRO A 1 96 ? -41.944 2.080 -7.765 1.00 50.12 96 PRO A N 1
ATOM 742 C CA . PRO A 1 96 ? -40.521 2.284 -8.024 1.00 50.12 96 PRO A CA 1
ATOM 743 C C . PRO A 1 96 ? -40.141 3.770 -7.974 1.00 50.12 96 PRO A C 1
ATOM 745 O O . PRO A 1 96 ? -40.933 4.642 -8.329 1.00 50.12 96 PRO A O 1
ATOM 748 N N . VAL A 1 97 ? -38.912 4.033 -7.535 1.00 52.59 97 VAL A N 1
ATOM 749 C CA . VAL A 1 97 ? -38.278 5.356 -7.452 1.00 52.59 97 VAL A CA 1
ATOM 750 C C . VAL A 1 97 ? -37.869 5.832 -8.852 1.00 52.59 97 VAL A C 1
ATOM 752 O O . VAL A 1 97 ? -37.135 5.130 -9.542 1.00 52.59 97 VAL A O 1
ATOM 755 N N . GLU A 1 98 ? -38.311 7.027 -9.260 1.00 51.47 98 GLU A N 1
ATOM 756 C CA . GLU A 1 98 ? -37.812 7.710 -10.463 1.00 51.47 98 GLU A CA 1
ATOM 757 C C . GLU A 1 98 ? -36.497 8.451 -10.170 1.00 51.47 98 GLU A C 1
ATOM 759 O O . GLU A 1 98 ? -36.412 9.262 -9.245 1.00 51.47 98 GLU A O 1
ATOM 764 N N . VAL A 1 99 ? -35.477 8.192 -10.992 1.00 46.75 99 VAL A N 1
ATOM 765 C CA . VAL A 1 99 ? -34.206 8.928 -11.031 1.00 46.75 99 VAL A CA 1
ATOM 766 C C . VAL A 1 99 ? -34.342 10.056 -12.052 1.00 46.75 99 VAL A C 1
ATOM 768 O O . VAL A 1 99 ? -34.546 9.797 -13.235 1.00 46.75 99 VAL A O 1
ATOM 771 N N . LYS A 1 100 ? -34.222 11.313 -11.608 1.00 53.03 100 LYS A N 1
ATOM 772 C CA . LYS A 1 100 ? -34.081 12.464 -12.509 1.00 53.03 100 LYS A CA 1
ATOM 773 C C . LYS A 1 100 ? -32.614 12.662 -12.869 1.00 53.03 100 LYS A C 1
ATOM 775 O O . LYS A 1 100 ? -31.813 13.067 -12.032 1.00 53.03 100 LYS A O 1
ATOM 780 N N . GLU A 1 101 ? -32.301 12.401 -14.130 1.00 47.25 101 GLU A N 1
ATOM 781 C CA . GLU A 1 101 ? -31.070 12.814 -14.791 1.00 47.25 101 GLU A CA 1
ATOM 782 C C . GLU A 1 101 ? -31.172 14.317 -15.117 1.00 47.25 101 GLU A C 1
ATOM 784 O O . GLU A 1 101 ? -32.073 14.745 -15.841 1.00 47.25 101 GLU A O 1
ATOM 789 N N . SER A 1 102 ? -30.308 15.150 -14.535 1.00 57.31 102 SER A N 1
ATOM 790 C CA . SER A 1 102 ? -30.214 16.572 -14.881 1.00 57.31 102 SER A CA 1
ATOM 791 C C . SER A 1 102 ? -29.104 16.768 -15.907 1.00 57.31 102 SER A C 1
ATOM 793 O O . SER A 1 102 ? -27.922 16.699 -15.567 1.00 57.31 102 SER A O 1
ATOM 795 N N . GLY A 1 103 ? -29.510 16.997 -17.156 1.00 49.91 103 GLY A N 1
ATOM 796 C CA . GLY A 1 103 ? -28.630 17.343 -18.265 1.00 49.91 103 GLY A CA 1
ATOM 797 C C . GLY A 1 103 ? -27.925 18.684 -18.063 1.00 49.91 103 GLY A C 1
ATOM 798 O O . GLY A 1 103 ? -28.491 19.633 -17.517 1.00 49.91 103 GLY A O 1
ATOM 799 N N . LEU A 1 104 ? -26.677 18.723 -18.525 1.00 47.62 104 LEU A N 1
ATOM 800 C CA . LEU A 1 104 ? -25.890 19.930 -18.731 1.00 47.62 104 LEU A CA 1
ATOM 801 C C . LEU A 1 104 ? -26.493 20.755 -19.871 1.00 47.62 104 LEU A C 1
ATOM 803 O O . LEU A 1 104 ? -26.789 20.212 -20.936 1.00 47.62 104 LEU A O 1
ATOM 807 N N . SER A 1 105 ? -26.588 22.066 -19.668 1.00 54.56 105 SER A N 1
ATOM 808 C CA . SER A 1 105 ? -26.564 23.041 -20.753 1.00 54.56 105 SER A CA 1
ATOM 809 C C . SER A 1 105 ? -25.856 24.306 -20.306 1.00 54.56 105 SER A C 1
ATOM 811 O O . SER A 1 105 ? -25.873 24.594 -19.088 1.00 54.56 105 SER A O 1
#

Foldseek 3Di:
DDPVVVPDDDPDDPVVCVVVVVVVVVVVVVVVVVVVVVPPDPDDDDDDDDDDDPVVVVVVVVVVVVVVVPCPDPDDDDDDDDDDDDDDDDDDDDDDDDDDDDDDD

Secondary structure (DSSP, 8-state):
--HHHHSPPPS--TTTTHHHHHHHHHHHHHHHHHHHHHTS----S--S-------HHHHHHHHHHHHHHT----------------------PPPPPPP------